Protein AF-A0A8D8NZE2-F1 (afdb_monomer_lite)

pLDDT: mean 81.77, std 10.82, range [38.44, 94.19]

Secondary structure (DSSP, 8-state):
-HHHHHHHGGGHHHHHHHHHHHHHHHHTHHHHHHHHHHHHTS-TT--SHHHHHHHHHHHHHHHHHHHHT-HHHHHHHHHHHHHHHHHHHHHHHH--TTHHHHHHHHHT--

Foldseek 3Di:
DVVVCVVCVVVVVVVLVVVLVVLLVVLCVLVVVLVVLVVVLECPPPDLCVLLVQLVVLVVQLVVCVVVVPVSSNVSSVSSNVSSVVSLVSSLVSHDDPVNVVSCVVNVND

InterPro domains:
  IPR004316 Sugar transporter SWEET repeat [PF03083] (14-95)

Sequence (110 aa):
MEALAVTLEPYKDRIGMSAAIITVVQFFSGVFVINDIRKRGSTEGFSAGPFLGGSVFCLLNIQFGQMLRDDAMIQVNFIGLALNIVYVCAFYLFTVGAAKTKVWGQIGVA

Structure (mmCIF, N/CA/C/O backbone):
data_AF-A0A8D8NZE2-F1
#
_entry.id   AF-A0A8D8NZE2-F1
#
loop_
_atom_site.group_PDB
_atom_site.id
_atom_site.type_symbol
_atom_site.label_atom_id
_atom_site.label_alt_id
_atom_site.label_comp_id
_atom_site.label_asym_id
_atom_site.label_entity_id
_atom_site.label_seq_id
_atom_site.pdbx_PDB_ins_code
_atom_site.Cartn_x
_atom_site.Cartn_y
_atom_site.Cartn_z
_atom_site.occupancy
_atom_site.B_iso_or_equiv
_atom_site.auth_seq_id
_atom_site.auth_comp_id
_atom_site.auth_asym_id
_atom_site.auth_atom_id
_atom_site.pdbx_PDB_model_num
ATOM 1 N N . MET A 1 1 ? 30.054 1.857 -6.993 1.00 59.56 1 MET A N 1
ATOM 2 C CA . MET A 1 1 ? 28.703 1.882 -7.597 1.00 59.56 1 MET A CA 1
ATOM 3 C C . MET A 1 1 ? 28.759 1.831 -9.119 1.00 59.56 1 MET A C 1
ATOM 5 O O . MET A 1 1 ? 28.011 1.050 -9.684 1.00 59.56 1 MET A O 1
ATOM 9 N N . GLU A 1 2 ? 29.675 2.548 -9.779 1.00 69.56 2 GLU A N 1
ATOM 10 C CA . GLU A 1 2 ? 29.776 2.536 -11.252 1.00 69.56 2 GLU A CA 1
ATOM 11 C C . GLU A 1 2 ? 30.068 1.161 -11.870 1.00 69.56 2 GLU A C 1
ATOM 13 O O . GLU A 1 2 ? 29.389 0.770 -12.810 1.00 69.56 2 GLU A O 1
ATOM 18 N N . ALA A 1 3 ? 30.988 0.371 -11.303 1.00 77.56 3 ALA A N 1
ATOM 19 C CA . ALA A 1 3 ? 31.287 -0.973 -11.819 1.00 77.56 3 ALA A CA 1
ATOM 20 C C . ALA A 1 3 ? 30.062 -1.914 -11.819 1.00 77.56 3 ALA A C 1
ATOM 22 O O . ALA A 1 3 ? 29.913 -2.751 -12.706 1.00 77.56 3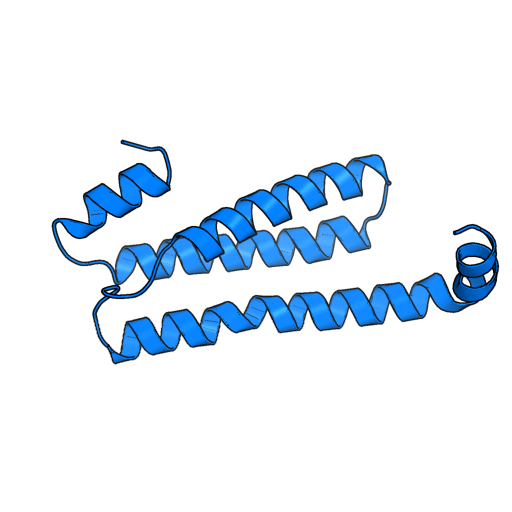 ALA A O 1
ATOM 23 N N . LEU A 1 4 ? 29.157 -1.752 -10.845 1.00 76.44 4 LEU A N 1
ATOM 24 C CA . LEU A 1 4 ? 27.895 -2.491 -10.804 1.00 76.44 4 LEU A CA 1
ATOM 25 C C . LEU A 1 4 ? 26.910 -1.933 -11.831 1.00 76.44 4 LEU A C 1
ATOM 27 O O . LEU A 1 4 ? 26.324 -2.711 -12.571 1.00 76.44 4 LEU A O 1
ATOM 31 N N . ALA A 1 5 ? 26.769 -0.610 -11.937 1.00 75.75 5 ALA A N 1
ATOM 32 C CA . ALA A 1 5 ? 25.891 0.000 -12.933 1.00 75.75 5 ALA A CA 1
ATOM 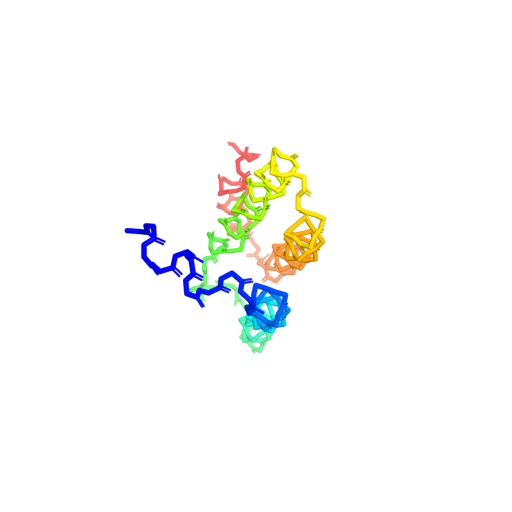33 C C . ALA A 1 5 ? 26.231 -0.476 -14.355 1.00 75.75 5 ALA A C 1
ATOM 35 O O . ALA A 1 5 ? 25.347 -0.987 -15.031 1.00 75.75 5 ALA A O 1
ATOM 36 N N . VAL A 1 6 ? 27.511 -0.448 -14.743 1.00 79.12 6 VAL A N 1
ATOM 37 C CA . VAL A 1 6 ? 27.987 -0.923 -16.059 1.00 79.12 6 VAL A CA 1
ATOM 38 C C . VAL A 1 6 ? 27.697 -2.414 -16.274 1.00 79.12 6 VAL A C 1
ATOM 40 O O . VAL A 1 6 ? 27.344 -2.837 -17.371 1.00 79.12 6 VAL A O 1
ATOM 43 N N . THR A 1 7 ? 27.811 -3.231 -15.223 1.00 81.56 7 THR A N 1
ATOM 44 C CA . THR A 1 7 ? 27.567 -4.680 -15.319 1.00 81.56 7 THR A CA 1
ATOM 45 C C . THR A 1 7 ? 26.072 -5.016 -15.412 1.00 81.56 7 THR A C 1
ATOM 47 O O . THR A 1 7 ? 25.696 -5.979 -16.080 1.00 81.56 7 THR A O 1
ATOM 50 N N . LEU A 1 8 ? 25.207 -4.246 -14.741 1.00 80.25 8 LEU A N 1
ATOM 51 C CA . LEU A 1 8 ? 23.757 -4.477 -14.705 1.00 80.25 8 LEU A CA 1
ATOM 52 C C . LEU A 1 8 ? 22.987 -3.731 -15.804 1.00 80.25 8 LEU A C 1
ATOM 54 O O . LEU A 1 8 ? 21.841 -4.089 -16.075 1.00 80.25 8 LEU A O 1
ATOM 58 N N . GLU A 1 9 ? 23.600 -2.747 -16.458 1.00 80.38 9 GLU A N 1
ATOM 59 C CA . GLU A 1 9 ? 23.030 -1.991 -17.576 1.00 80.38 9 GLU A CA 1
ATOM 60 C C . GLU A 1 9 ? 22.384 -2.873 -18.663 1.00 80.38 9 GLU A C 1
ATOM 62 O O . GLU A 1 9 ? 21.214 -2.637 -18.972 1.00 80.38 9 GLU A O 1
ATOM 67 N N . PRO A 1 10 ? 23.019 -3.956 -19.167 1.00 85.38 10 PRO A N 1
ATOM 68 C CA . PRO A 1 10 ? 22.387 -4.835 -20.158 1.00 85.38 10 PRO A CA 1
ATOM 69 C C . PRO A 1 10 ? 21.179 -5.631 -19.631 1.00 85.38 10 PRO A C 1
ATOM 71 O O . PRO A 1 10 ? 20.413 -6.183 -20.419 1.00 85.38 10 PRO A O 1
ATOM 74 N N . TYR A 1 11 ? 20.987 -5.709 -18.312 1.00 84.12 11 TYR A N 1
ATOM 75 C CA . TYR A 1 11 ? 19.892 -6.448 -17.672 1.00 84.12 11 TYR A CA 1
ATOM 76 C C . TYR A 1 11 ? 18.828 -5.538 -17.050 1.00 84.12 11 TYR A C 1
ATOM 78 O O . TYR A 1 11 ? 17.880 -6.046 -16.441 1.00 84.12 11 TYR A O 1
ATOM 86 N N . LYS A 1 12 ? 18.961 -4.215 -17.205 1.00 80.12 12 LYS A N 1
ATOM 87 C CA . LYS A 1 12 ? 18.129 -3.197 -16.554 1.00 80.12 12 LYS A CA 1
ATOM 88 C C . LYS A 1 12 ? 16.630 -3.470 -16.693 1.00 80.12 12 LYS A C 1
ATOM 90 O O . LYS A 1 12 ? 15.924 -3.458 -15.688 1.00 80.12 12 LYS A O 1
ATOM 95 N N . ASP A 1 13 ? 16.161 -3.811 -17.891 1.00 81.12 13 ASP A N 1
ATOM 96 C CA . ASP A 1 13 ? 14.734 -4.046 -18.145 1.00 81.12 13 ASP A CA 1
ATOM 97 C C . ASP A 1 13 ? 14.209 -5.308 -17.447 1.00 81.12 13 ASP A C 1
ATOM 99 O O . ASP A 1 13 ? 13.128 -5.307 -16.858 1.00 81.12 13 ASP A O 1
ATOM 103 N N . ARG A 1 14 ? 14.993 -6.397 -17.454 1.00 83.25 14 ARG A N 1
ATOM 104 C CA . ARG A 1 14 ? 14.607 -7.654 -16.788 1.00 83.25 14 ARG A CA 1
ATOM 105 C C . ARG A 1 14 ? 14.569 -7.486 -15.277 1.00 83.25 14 ARG A C 1
ATOM 107 O O . ARG A 1 14 ? 13.653 -7.983 -14.623 1.00 83.25 14 ARG A O 1
ATOM 114 N N . ILE A 1 15 ? 15.553 -6.776 -14.734 1.00 85.88 15 ILE A N 1
ATOM 115 C CA . ILE A 1 15 ? 15.639 -6.503 -13.302 1.00 85.88 15 ILE A CA 1
ATOM 116 C C . ILE A 1 15 ? 14.492 -5.585 -12.890 1.00 85.88 15 ILE A C 1
ATOM 118 O O . ILE A 1 15 ? 13.777 -5.927 -11.952 1.00 85.88 15 ILE A O 1
ATOM 122 N N . GLY A 1 16 ? 14.253 -4.499 -13.631 1.00 82.62 16 GLY A N 1
ATOM 123 C CA . GLY A 1 16 ? 13.133 -3.587 -13.403 1.00 82.62 16 GLY A CA 1
ATOM 124 C C . GLY A 1 16 ? 11.786 -4.309 -13.418 1.00 82.62 16 GLY A C 1
ATOM 125 O O . GLY A 1 16 ? 11.004 -4.164 -12.481 1.00 82.62 16 GLY A O 1
ATOM 126 N N . MET A 1 17 ? 11.548 -5.177 -14.407 1.00 82.81 17 MET A N 1
ATOM 127 C CA . MET A 1 17 ? 10.315 -5.964 -14.480 1.00 82.81 17 MET A CA 1
ATOM 128 C C . MET A 1 17 ? 10.183 -6.954 -13.316 1.00 82.81 17 MET A C 1
ATOM 130 O O . MET A 1 17 ? 9.118 -7.056 -12.710 1.00 82.81 17 MET A O 1
ATOM 134 N N . SER A 1 18 ? 11.257 -7.662 -12.957 1.00 86.69 18 SER A N 1
ATOM 135 C CA . SER A 1 18 ? 11.232 -8.587 -11.816 1.00 86.69 18 SER A CA 1
ATOM 136 C C . SER A 1 18 ? 10.979 -7.862 -10.489 1.00 86.69 18 SER A C 1
ATOM 138 O O . SER A 1 18 ? 10.136 -8.296 -9.703 1.00 86.69 18 SER A O 1
ATOM 140 N N . ALA A 1 19 ? 11.630 -6.717 -10.273 1.00 86.31 19 ALA A N 1
ATOM 141 C CA . ALA A 1 19 ? 11.436 -5.871 -9.106 1.00 86.31 19 ALA A CA 1
ATOM 142 C C . ALA A 1 19 ? 10.003 -5.330 -9.042 1.00 86.31 19 ALA A C 1
ATOM 144 O O . ALA A 1 19 ? 9.385 -5.382 -7.978 1.00 86.31 19 ALA A O 1
ATOM 145 N N . ALA A 1 20 ? 9.443 -4.885 -10.171 1.00 83.38 20 ALA A N 1
ATOM 146 C CA . ALA A 1 20 ? 8.054 -4.448 -10.264 1.00 83.38 20 ALA A CA 1
ATOM 147 C C . ALA A 1 20 ? 7.083 -5.567 -9.855 1.00 83.38 20 ALA A C 1
ATOM 149 O O . ALA A 1 20 ? 6.239 -5.356 -8.984 1.00 83.38 20 ALA A O 1
ATOM 150 N N . ILE A 1 21 ? 7.241 -6.773 -10.414 1.00 86.69 21 ILE A N 1
ATOM 151 C CA . ILE A 1 21 ? 6.389 -7.930 -10.093 1.00 86.69 21 ILE A CA 1
ATOM 152 C C . ILE A 1 21 ? 6.478 -8.273 -8.603 1.00 86.69 21 ILE A C 1
ATOM 154 O O . ILE A 1 21 ? 5.449 -8.394 -7.938 1.00 86.69 21 ILE A O 1
ATOM 158 N N . ILE A 1 22 ? 7.694 -8.392 -8.063 1.00 89.75 22 ILE A N 1
ATOM 159 C CA . ILE A 1 22 ? 7.907 -8.712 -6.646 1.00 89.75 22 ILE A CA 1
ATOM 160 C C . ILE A 1 22 ? 7.277 -7.639 -5.756 1.00 89.75 22 ILE A C 1
ATOM 162 O O . ILE A 1 22 ? 6.619 -7.972 -4.775 1.00 89.75 22 ILE A O 1
ATOM 166 N N . THR A 1 23 ? 7.417 -6.363 -6.116 1.00 87.62 23 THR A N 1
ATOM 167 C CA . THR A 1 23 ? 6.848 -5.244 -5.353 1.00 87.62 23 THR A CA 1
ATOM 168 C C . THR A 1 23 ? 5.322 -5.290 -5.347 1.00 87.62 23 THR A C 1
ATOM 170 O O . THR A 1 23 ? 4.704 -5.141 -4.294 1.00 87.62 23 THR A O 1
ATOM 173 N N . VAL A 1 24 ? 4.696 -5.572 -6.493 1.00 85.12 24 VAL A N 1
ATOM 174 C CA . VAL A 1 24 ? 3.238 -5.737 -6.571 1.00 85.12 24 VAL A CA 1
ATOM 175 C C . VAL A 1 24 ? 2.778 -6.910 -5.704 1.00 85.12 24 VAL A C 1
ATOM 177 O O . VAL A 1 24 ? 1.836 -6.754 -4.929 1.00 85.12 24 VAL A O 1
ATOM 180 N N . VAL A 1 25 ? 3.463 -8.058 -5.761 1.00 89.19 25 VAL A N 1
ATOM 181 C CA . VAL A 1 25 ? 3.157 -9.211 -4.893 1.00 89.19 25 VAL A CA 1
ATOM 182 C C . VAL A 1 25 ? 3.336 -8.854 -3.415 1.00 89.19 25 VAL A C 1
ATOM 184 O O . VAL A 1 25 ? 2.483 -9.190 -2.592 1.00 89.19 25 VAL A O 1
ATOM 187 N N . GLN A 1 26 ? 4.391 -8.116 -3.069 1.00 87.94 26 GLN A N 1
ATOM 188 C CA . GLN A 1 26 ? 4.644 -7.648 -1.708 1.00 87.94 26 GLN A CA 1
ATOM 189 C C . GLN A 1 26 ? 3.491 -6.773 -1.193 1.00 87.94 26 GLN A C 1
ATOM 191 O O . GLN A 1 26 ? 3.106 -6.907 -0.029 1.00 87.94 26 GLN A O 1
ATOM 196 N N . PHE A 1 27 ? 2.877 -5.930 -2.032 1.00 86.25 27 PHE A N 1
ATOM 197 C CA . PHE A 1 27 ? 1.721 -5.120 -1.624 1.00 86.25 27 PHE A CA 1
ATOM 198 C C . PHE A 1 27 ? 0.481 -5.952 -1.265 1.00 86.25 27 PHE A C 1
ATOM 200 O O . PHE A 1 27 ? -0.328 -5.508 -0.446 1.00 86.25 27 PHE A O 1
ATOM 207 N N . PHE A 1 28 ? 0.341 -7.178 -1.779 1.00 87.88 28 PHE A N 1
ATOM 208 C CA . PHE A 1 28 ? -0.734 -8.088 -1.360 1.00 87.88 28 PHE A CA 1
ATOM 209 C C . PHE A 1 28 ? -0.547 -8.643 0.055 1.00 87.88 28 PHE A C 1
ATOM 211 O O . PHE A 1 28 ? -1.510 -9.148 0.634 1.00 87.88 28 PHE A O 1
ATOM 218 N N . SER A 1 29 ? 0.637 -8.505 0.664 1.00 87.50 29 SER A N 1
ATOM 219 C CA . SER A 1 29 ? 0.855 -8.929 2.055 1.00 87.50 29 SER A CA 1
ATOM 220 C C . SER A 1 29 ? -0.136 -8.280 3.038 1.00 87.50 29 SER A C 1
ATOM 222 O O . SER A 1 29 ? -0.572 -8.921 3.996 1.00 87.50 29 SER A O 1
ATOM 224 N N . GLY A 1 30 ? -0.581 -7.047 2.757 1.00 84.75 30 GLY A N 1
ATOM 225 C CA . GLY A 1 30 ? -1.587 -6.341 3.555 1.00 84.75 30 GLY A CA 1
ATOM 226 C C . GLY A 1 30 ? -2.951 -7.039 3.602 1.00 84.75 30 GLY A C 1
ATOM 227 O O . GLY A 1 30 ? -3.642 -6.950 4.618 1.00 84.75 30 GLY A O 1
ATOM 228 N N . VAL A 1 31 ? -3.314 -7.818 2.574 1.00 87.81 31 VAL A N 1
ATOM 229 C CA . VAL A 1 31 ? -4.557 -8.610 2.563 1.00 87.81 31 VAL A CA 1
ATOM 230 C C . VAL A 1 31 ? -4.564 -9.636 3.694 1.00 87.81 31 VAL A C 1
ATOM 232 O O . VAL A 1 31 ? -5.601 -9.830 4.329 1.00 87.81 31 VAL A O 1
ATOM 235 N N . PHE A 1 32 ? -3.424 -10.269 3.989 1.00 88.25 32 PHE A N 1
ATOM 236 C CA . PHE A 1 32 ? -3.337 -11.238 5.084 1.00 88.25 32 PHE A CA 1
ATOM 237 C C . PHE A 1 32 ? -3.609 -10.575 6.434 1.00 88.25 32 PHE A C 1
ATOM 239 O O . PHE A 1 32 ? -4.383 -11.109 7.227 1.00 88.25 32 PHE A O 1
ATOM 246 N N . VAL A 1 33 ? -3.065 -9.375 6.651 1.00 87.69 33 VAL A N 1
ATOM 247 C CA . VAL A 1 33 ? -3.289 -8.597 7.878 1.00 87.69 33 VAL A CA 1
ATOM 248 C C . VAL A 1 33 ? -4.762 -8.207 8.020 1.00 87.69 33 VAL A C 1
ATOM 250 O O . VAL A 1 33 ? -5.358 -8.426 9.074 1.00 87.69 33 VAL A O 1
ATOM 253 N N . ILE A 1 34 ? -5.388 -7.688 6.958 1.00 86.56 34 ILE A N 1
ATOM 254 C CA . ILE A 1 34 ? -6.819 -7.341 6.978 1.00 86.56 34 ILE A CA 1
ATOM 255 C C . ILE A 1 34 ? -7.694 -8.585 7.188 1.00 86.56 34 ILE A C 1
ATOM 257 O O . ILE A 1 34 ? -8.691 -8.522 7.908 1.00 86.56 34 ILE A O 1
ATOM 261 N N . ASN A 1 35 ? -7.334 -9.731 6.607 1.00 87.56 35 ASN A N 1
ATOM 262 C CA . ASN A 1 35 ? -8.071 -10.976 6.815 1.00 87.56 35 ASN A CA 1
ATOM 263 C C . ASN A 1 35 ? -7.959 -11.483 8.261 1.00 87.56 35 ASN A C 1
ATOM 265 O O . ASN A 1 35 ? -8.948 -11.983 8.797 1.00 87.56 35 ASN A O 1
ATOM 269 N N . ASP A 1 36 ? -6.805 -11.325 8.907 1.00 86.25 36 ASP A N 1
ATOM 270 C CA . ASP A 1 36 ? -6.637 -11.665 10.323 1.00 86.25 36 ASP A CA 1
ATOM 271 C C . ASP A 1 36 ? -7.429 -10.726 11.239 1.00 86.25 36 ASP A C 1
ATOM 273 O O . ASP A 1 36 ? -8.102 -11.197 12.160 1.00 86.25 36 ASP A O 1
ATOM 277 N N . ILE A 1 37 ? -7.450 -9.424 10.937 1.00 85.25 37 ILE A N 1
ATOM 278 C CA . ILE A 1 37 ? -8.321 -8.447 11.612 1.00 85.25 37 ILE A CA 1
ATOM 279 C C . ILE A 1 37 ? -9.792 -8.847 11.452 1.00 85.25 37 ILE A C 1
ATOM 281 O O . ILE A 1 37 ? -10.534 -8.891 12.433 1.00 85.25 37 ILE A O 1
ATOM 285 N N . ARG A 1 38 ? -10.213 -9.211 10.233 1.00 82.88 38 ARG A N 1
ATOM 286 C CA . ARG A 1 38 ? -11.584 -9.661 9.950 1.00 82.88 38 ARG A CA 1
ATOM 287 C C . ARG A 1 38 ? -11.948 -10.921 10.737 1.00 82.88 38 ARG A C 1
ATOM 289 O O . ARG A 1 38 ? -13.056 -10.998 11.255 1.00 82.88 38 ARG A O 1
ATOM 296 N N . LYS A 1 39 ? -11.040 -11.901 10.833 1.00 83.94 39 LYS A N 1
ATOM 297 C CA . LYS A 1 39 ? -11.254 -13.136 11.612 1.00 83.94 39 LYS A CA 1
ATOM 298 C C . LYS A 1 39 ? -11.341 -12.870 13.113 1.00 83.94 39 LYS A C 1
ATOM 300 O O . LYS A 1 39 ? -12.116 -13.536 13.791 1.00 83.94 39 LYS A O 1
ATOM 305 N N . ARG A 1 40 ? -10.555 -11.921 13.630 1.00 82.94 40 ARG A N 1
ATOM 306 C CA . ARG A 1 40 ? -10.608 -11.508 15.041 1.00 82.94 40 ARG A CA 1
ATOM 307 C C . ARG A 1 40 ? -11.806 -10.615 15.363 1.00 82.94 40 ARG A C 1
ATOM 309 O O . ARG A 1 40 ? -12.218 -10.577 16.515 1.00 82.94 40 ARG A O 1
ATOM 316 N N . GLY A 1 41 ? -12.346 -9.889 14.383 1.00 74.56 41 GLY A N 1
ATOM 317 C CA . GLY A 1 41 ? -13.449 -8.942 14.578 1.00 74.56 41 GLY A CA 1
ATOM 318 C C . GLY A 1 41 ? -13.066 -7.681 15.365 1.00 74.56 41 GLY A C 1
ATO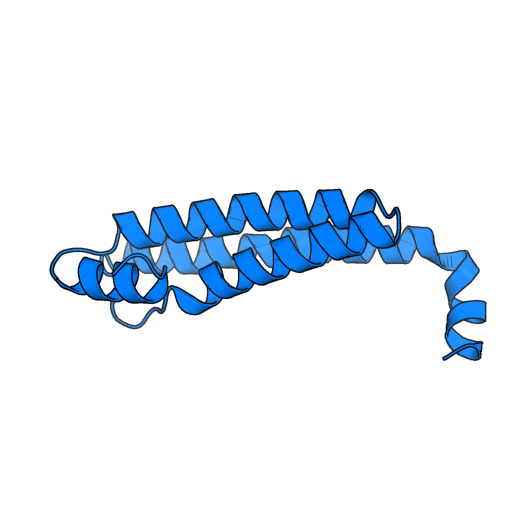M 319 O O . GLY A 1 41 ? -13.942 -6.913 15.749 1.00 74.56 41 GLY A O 1
ATOM 320 N N . SER A 1 42 ? -11.771 -7.467 15.614 1.00 72.19 42 SER A N 1
ATOM 321 C CA . SER A 1 42 ? -11.219 -6.308 16.319 1.00 72.19 42 SER A CA 1
ATOM 322 C C . SER A 1 42 ? -9.843 -5.961 15.749 1.00 72.19 42 SER A C 1
ATOM 324 O O . SER A 1 42 ? -9.084 -6.846 15.347 1.00 72.19 42 SER A O 1
ATOM 326 N N . THR A 1 43 ? -9.511 -4.670 15.733 1.00 75.62 43 THR A N 1
ATOM 327 C CA . THR A 1 43 ? -8.179 -4.155 15.370 1.00 75.62 43 THR A CA 1
ATOM 328 C C . THR A 1 43 ? -7.203 -4.112 16.547 1.00 75.62 43 THR A C 1
ATOM 330 O O . THR A 1 43 ? -6.072 -3.650 16.403 1.00 75.62 43 THR A O 1
ATOM 333 N N . GLU A 1 44 ? -7.601 -4.617 17.715 1.00 73.69 44 GLU A N 1
ATOM 334 C CA . GLU A 1 44 ? -6.761 -4.665 18.909 1.00 73.69 44 GLU A CA 1
ATOM 335 C C . GLU A 1 44 ? -5.484 -5.500 18.684 1.00 73.69 44 GLU A C 1
ATOM 337 O O . GLU A 1 44 ? -5.523 -6.652 18.245 1.00 73.69 44 GLU A O 1
ATOM 342 N N . GLY A 1 45 ? -4.328 -4.887 18.961 1.00 74.44 45 GLY A N 1
ATOM 343 C CA . GLY A 1 45 ? -3.003 -5.463 18.706 1.00 74.44 45 GLY A CA 1
ATOM 344 C C . GLY A 1 45 ? -2.431 -5.182 17.311 1.00 74.44 45 GLY A C 1
ATOM 345 O O . GLY A 1 45 ? -1.261 -5.475 17.078 1.00 74.44 45 GLY A O 1
ATOM 346 N N . PHE A 1 46 ? -3.200 -4.567 16.408 1.00 79.69 46 PHE A N 1
ATOM 347 C CA . PHE A 1 46 ? -2.710 -4.099 15.112 1.00 79.69 46 PHE A CA 1
ATOM 348 C C . PHE A 1 46 ? -2.597 -2.570 15.092 1.00 79.69 46 PHE A C 1
ATOM 350 O O . PHE A 1 46 ? -3.365 -1.857 15.734 1.00 79.69 46 PHE A O 1
ATOM 357 N N . SER A 1 47 ? -1.627 -2.051 14.340 1.00 79.12 47 SER A N 1
ATOM 358 C CA . SER A 1 47 ? -1.443 -0.611 14.134 1.00 79.12 47 SER A CA 1
ATOM 359 C C . SER A 1 47 ? -1.796 -0.246 12.697 1.00 79.12 47 SER A C 1
ATOM 361 O O . SER A 1 47 ? -1.440 -0.979 11.778 1.00 79.12 47 SER A O 1
ATOM 363 N N . ALA A 1 48 ? -2.433 0.910 12.493 1.00 78.69 48 ALA A N 1
ATOM 364 C CA . ALA A 1 48 ? -2.626 1.490 11.162 1.00 78.69 48 ALA A CA 1
ATOM 365 C C . ALA A 1 48 ? -1.319 2.060 10.570 1.00 78.69 48 ALA A C 1
ATOM 367 O O . ALA A 1 48 ? -1.240 2.328 9.371 1.00 78.69 48 ALA A O 1
ATOM 368 N N . GLY A 1 49 ? -0.285 2.231 11.405 1.00 81.50 49 GLY A N 1
ATOM 369 C CA . GLY A 1 49 ? 0.996 2.842 11.041 1.00 81.50 49 GLY A CA 1
ATOM 370 C C . GLY A 1 49 ? 1.667 2.246 9.797 1.00 81.50 49 GLY A C 1
ATOM 371 O O . GLY A 1 49 ? 2.067 3.021 8.936 1.00 81.50 49 GLY A O 1
ATOM 372 N N . PRO A 1 50 ? 1.759 0.913 9.634 1.00 85.75 50 PRO A N 1
ATOM 373 C CA . PRO A 1 50 ? 2.343 0.305 8.438 1.00 85.75 50 PRO A CA 1
ATOM 374 C C . PRO A 1 50 ? 1.597 0.642 7.139 1.00 85.75 50 PRO A C 1
ATOM 376 O O . PRO A 1 50 ? 2.239 0.891 6.125 1.00 85.75 50 PRO A O 1
ATOM 379 N N . PHE A 1 51 ? 0.262 0.712 7.162 1.00 86.44 51 PHE A N 1
ATOM 380 C CA . PHE A 1 51 ? -0.533 1.053 5.974 1.00 86.44 51 PHE A CA 1
ATOM 381 C C . PHE A 1 51 ? -0.440 2.545 5.625 1.00 86.44 51 PHE A C 1
ATOM 383 O O . PHE A 1 51 ? -0.329 2.919 4.456 1.00 86.44 51 PHE A O 1
ATOM 390 N N . LEU A 1 52 ? -0.430 3.413 6.641 1.00 87.06 52 LEU A N 1
ATOM 391 C CA . LEU A 1 52 ? -0.243 4.855 6.455 1.00 87.06 52 LEU A CA 1
ATOM 392 C C . LEU A 1 52 ? 1.180 5.181 5.994 1.00 87.06 52 LEU A C 1
ATOM 394 O O . LEU A 1 52 ? 1.362 5.901 5.016 1.00 87.06 52 LEU A O 1
ATOM 398 N N . GLY A 1 53 ? 2.185 4.590 6.640 1.00 88.44 53 GLY A N 1
ATOM 399 C CA . GLY A 1 53 ? 3.585 4.700 6.240 1.00 88.44 53 GLY A CA 1
ATOM 400 C C . GLY A 1 53 ? 3.813 4.171 4.825 1.00 88.44 53 GLY A C 1
ATOM 401 O O . GLY A 1 53 ? 4.469 4.838 4.031 1.00 88.44 53 GLY A O 1
ATOM 402 N N . GLY A 1 54 ? 3.197 3.037 4.473 1.00 88.75 54 GLY A N 1
ATOM 403 C CA . GLY A 1 54 ? 3.200 2.501 3.112 1.00 88.75 54 GLY A CA 1
ATOM 404 C C . GLY A 1 54 ? 2.576 3.459 2.094 1.00 88.75 54 GLY A C 1
ATOM 405 O O . GLY A 1 54 ? 3.142 3.658 1.022 1.00 88.75 54 GLY A O 1
ATOM 406 N N . SER A 1 55 ? 1.469 4.120 2.445 1.00 90.19 55 SER A N 1
ATOM 407 C CA . SER A 1 55 ? 0.827 5.134 1.592 1.00 90.19 55 SER A CA 1
ATOM 408 C C . SER A 1 55 ? 1.740 6.340 1.352 1.00 90.19 55 SER A C 1
ATOM 410 O O . SER A 1 55 ? 1.967 6.725 0.206 1.00 90.19 55 SER A O 1
ATOM 412 N N . VAL A 1 56 ? 2.313 6.910 2.418 1.00 92.19 56 VAL A N 1
ATOM 413 C CA . VAL A 1 56 ? 3.251 8.044 2.323 1.00 92.19 56 VAL A CA 1
ATOM 414 C C . VAL A 1 56 ? 4.489 7.653 1.519 1.00 92.19 56 VAL A C 1
ATOM 416 O O . VAL A 1 56 ? 4.927 8.402 0.650 1.00 92.19 56 VAL A O 1
ATOM 419 N N . PHE A 1 57 ? 5.028 6.459 1.754 1.00 92.19 57 PHE A N 1
ATOM 420 C CA . PHE A 1 57 ? 6.177 5.955 1.014 1.00 92.19 57 PHE A CA 1
ATOM 421 C C . PHE A 1 57 ? 5.874 5.801 -0.482 1.00 92.19 57 PHE A C 1
ATOM 423 O O . PHE A 1 57 ? 6.675 6.237 -1.309 1.00 92.19 57 PHE A O 1
ATOM 430 N N . CYS A 1 58 ? 4.712 5.251 -0.846 1.00 92.25 58 CYS A N 1
ATOM 431 C CA . CYS A 1 58 ? 4.296 5.156 -2.247 1.00 92.25 58 CYS A CA 1
ATOM 432 C C . CYS A 1 58 ? 4.145 6.547 -2.882 1.00 92.25 58 CYS A C 1
ATOM 434 O O . CYS A 1 58 ? 4.610 6.750 -4.000 1.00 92.25 58 CYS A O 1
ATOM 436 N N . LEU A 1 59 ? 3.571 7.526 -2.169 1.00 93.31 59 LEU A N 1
ATOM 437 C CA . LEU A 1 59 ? 3.461 8.913 -2.646 1.00 93.31 59 LEU A CA 1
ATOM 438 C C . LEU A 1 59 ? 4.830 9.541 -2.938 1.00 93.31 59 LEU A C 1
ATOM 440 O O . LEU A 1 59 ? 5.025 10.121 -4.007 1.00 93.31 59 LEU A O 1
ATOM 444 N N . LEU A 1 60 ? 5.789 9.382 -2.024 1.00 94.19 60 LEU A N 1
ATOM 445 C CA . LEU A 1 60 ? 7.155 9.876 -2.216 1.00 94.19 60 LEU A CA 1
ATOM 446 C C . LEU A 1 60 ? 7.832 9.211 -3.422 1.00 94.19 60 LEU A C 1
ATOM 448 O O . LEU A 1 60 ? 8.495 9.886 -4.207 1.00 94.19 60 LEU A O 1
ATOM 452 N N . ASN A 1 61 ? 7.634 7.904 -3.610 1.00 91.44 61 ASN A N 1
ATOM 453 C CA . ASN A 1 61 ? 8.204 7.179 -4.745 1.00 91.44 61 ASN A CA 1
ATOM 454 C C . ASN A 1 61 ? 7.539 7.536 -6.080 1.00 91.44 61 ASN A C 1
ATOM 456 O O . ASN A 1 61 ? 8.222 7.540 -7.098 1.00 91.44 61 ASN A O 1
ATOM 460 N N . ILE A 1 62 ? 6.248 7.881 -6.096 1.00 92.88 62 ILE A N 1
ATOM 461 C CA . ILE A 1 62 ? 5.592 8.435 -7.290 1.00 92.88 62 ILE A CA 1
ATOM 462 C C . ILE A 1 62 ? 6.250 9.764 -7.668 1.00 92.88 62 ILE A C 1
ATOM 464 O O . ILE A 1 62 ? 6.639 9.943 -8.821 1.00 92.88 62 ILE A O 1
ATOM 468 N N . GLN A 1 63 ? 6.429 10.670 -6.701 1.00 92.75 63 GLN A N 1
ATOM 469 C CA . GLN A 1 63 ? 7.083 11.957 -6.945 1.00 92.75 63 GLN A CA 1
ATOM 470 C C . GLN A 1 63 ? 8.528 11.767 -7.430 1.00 92.75 63 GLN A C 1
ATOM 472 O O . GLN A 1 63 ? 8.969 12.426 -8.371 1.00 92.75 63 GLN A O 1
ATOM 477 N N . PHE A 1 64 ? 9.255 10.824 -6.836 1.00 91.94 64 PHE A N 1
ATOM 478 C CA . PHE A 1 64 ? 10.610 10.485 -7.254 1.00 91.94 64 PHE A CA 1
ATOM 479 C C . PHE A 1 64 ? 10.656 9.868 -8.663 1.00 91.94 64 PHE A C 1
ATOM 481 O O . PHE A 1 64 ? 11.482 10.269 -9.482 1.00 91.94 64 PHE A O 1
ATOM 488 N N . GLY A 1 65 ? 9.726 8.967 -8.994 1.00 89.88 65 GLY A N 1
ATOM 489 C CA . GLY A 1 65 ? 9.580 8.397 -10.336 1.00 89.88 65 GLY A CA 1
ATOM 490 C C . GLY A 1 65 ? 9.288 9.465 -11.394 1.00 89.88 65 GLY A C 1
ATOM 491 O O . GLY A 1 65 ? 9.854 9.419 -12.484 1.00 89.88 65 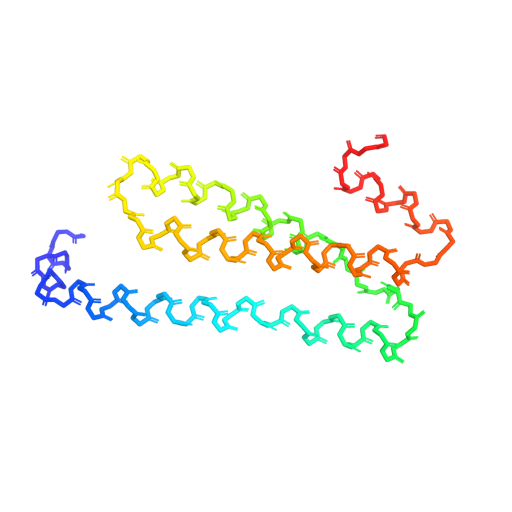GLY A O 1
ATOM 492 N N . GLN A 1 66 ? 8.498 10.491 -11.053 1.00 91.56 66 GLN A N 1
ATOM 493 C CA . GLN A 1 66 ? 8.279 11.653 -11.923 1.00 91.56 66 GLN A CA 1
ATOM 494 C C . GLN A 1 66 ? 9.566 12.450 -12.167 1.00 91.56 66 GLN A C 1
ATOM 496 O O . GLN A 1 66 ? 9.826 12.843 -13.305 1.00 91.56 66 GLN A O 1
ATOM 501 N N . MET A 1 67 ? 10.396 12.657 -11.137 1.00 92.31 67 MET A N 1
ATOM 502 C CA . MET A 1 67 ? 11.696 13.331 -11.285 1.00 92.31 67 MET A CA 1
ATOM 503 C C . MET A 1 67 ? 12.658 12.538 -12.180 1.00 92.31 67 MET A C 1
ATOM 505 O O . MET A 1 67 ? 13.398 13.133 -12.961 1.00 92.31 67 MET A O 1
ATOM 509 N N . LEU A 1 68 ? 12.623 11.205 -12.098 1.00 89.88 68 LEU A N 1
ATOM 510 C CA . LEU A 1 68 ? 13.443 10.308 -12.917 1.00 89.88 68 LEU A CA 1
ATOM 511 C C . LEU A 1 68 ? 12.857 10.006 -14.304 1.00 89.88 68 LEU A C 1
ATOM 513 O O . LEU A 1 68 ? 13.552 9.416 -15.130 1.00 89.88 68 LEU A O 1
ATOM 517 N N . ARG A 1 69 ? 11.609 10.418 -14.573 1.00 88.88 69 ARG A N 1
ATOM 518 C CA . ARG A 1 69 ? 10.839 10.053 -15.778 1.00 88.88 69 ARG A CA 1
ATOM 519 C C . ARG A 1 69 ? 10.760 8.530 -15.971 1.00 88.88 69 ARG A C 1
ATOM 521 O O . ARG A 1 69 ? 10.864 8.034 -17.090 1.00 88.88 69 ARG A O 1
ATOM 528 N N . ASP A 1 70 ? 10.605 7.804 -14.864 1.00 86.56 70 ASP A N 1
ATOM 529 C CA . ASP A 1 70 ? 10.452 6.349 -14.833 1.00 86.56 70 ASP A CA 1
ATOM 530 C C . ASP A 1 70 ? 8.970 5.986 -14.667 1.00 86.56 70 ASP A C 1
ATOM 532 O O . ASP A 1 70 ? 8.427 5.940 -13.557 1.00 86.56 70 ASP A O 1
ATOM 536 N N . ASP A 1 71 ? 8.307 5.734 -15.796 1.00 85.25 71 ASP A N 1
ATOM 537 C CA . ASP A 1 71 ? 6.882 5.401 -15.829 1.00 85.25 71 ASP A CA 1
ATOM 538 C C . ASP A 1 71 ? 6.568 4.084 -15.101 1.00 85.25 71 ASP A C 1
ATOM 540 O O . ASP A 1 71 ? 5.504 3.956 -14.489 1.00 85.25 71 ASP A O 1
ATOM 544 N N . ALA A 1 72 ? 7.495 3.120 -15.097 1.00 84.81 72 ALA A N 1
ATOM 545 C CA . ALA A 1 72 ? 7.297 1.841 -14.418 1.00 84.81 72 ALA A CA 1
ATOM 546 C C . ALA A 1 72 ? 7.268 2.032 -12.896 1.00 84.81 72 ALA A C 1
ATOM 548 O O . ALA A 1 72 ? 6.392 1.493 -12.210 1.00 84.81 72 ALA A O 1
ATOM 549 N N . MET A 1 73 ? 8.176 2.855 -12.365 1.00 85.31 73 MET A N 1
ATOM 550 C CA . MET A 1 73 ? 8.207 3.195 -10.942 1.00 85.31 73 MET A CA 1
ATOM 551 C C . MET A 1 73 ? 6.932 3.924 -10.501 1.00 85.31 73 MET A C 1
ATOM 553 O O . MET A 1 73 ? 6.384 3.614 -9.436 1.00 85.31 73 MET A O 1
ATOM 557 N N . ILE A 1 74 ? 6.431 4.846 -11.328 1.00 89.75 74 ILE A N 1
ATOM 558 C CA . ILE A 1 74 ? 5.174 5.563 -11.075 1.00 89.75 74 ILE A CA 1
ATOM 559 C C . ILE A 1 74 ? 4.002 4.578 -11.032 1.00 89.75 74 ILE A C 1
ATOM 561 O O . ILE A 1 74 ? 3.240 4.583 -10.065 1.00 89.75 74 ILE A O 1
ATOM 565 N N . GLN A 1 75 ? 3.868 3.707 -12.036 1.00 88.44 75 GLN A N 1
ATOM 566 C CA . GLN A 1 75 ? 2.753 2.760 -12.130 1.00 88.44 75 GLN A CA 1
ATOM 567 C C . GLN A 1 75 ? 2.713 1.783 -10.950 1.00 88.44 75 GLN A C 1
ATOM 569 O O . GLN A 1 75 ? 1.658 1.596 -10.338 1.00 88.44 75 GLN A O 1
ATOM 574 N N . VAL A 1 76 ? 3.856 1.192 -10.588 1.00 89.62 76 VAL A N 1
ATOM 575 C CA . VAL A 1 76 ? 3.939 0.231 -9.475 1.00 89.62 76 VAL A CA 1
ATOM 576 C C . VAL A 1 76 ? 3.559 0.892 -8.151 1.00 89.62 76 VAL A C 1
ATOM 578 O O . VAL A 1 76 ? 2.751 0.345 -7.396 1.00 89.62 76 VAL A O 1
ATOM 581 N N . ASN A 1 77 ? 4.090 2.086 -7.873 1.00 92.69 77 ASN A N 1
ATOM 582 C CA . ASN A 1 77 ? 3.783 2.795 -6.631 1.00 92.69 77 ASN A CA 1
ATOM 583 C C . ASN A 1 77 ? 2.361 3.366 -6.616 1.00 92.69 77 ASN A C 1
ATOM 585 O O . ASN A 1 77 ? 1.765 3.454 -5.546 1.00 92.69 77 ASN A O 1
ATOM 589 N N . PHE A 1 78 ? 1.775 3.689 -7.769 1.00 92.69 78 PHE A N 1
ATOM 590 C CA . PHE A 1 78 ? 0.371 4.090 -7.855 1.00 92.69 78 PHE A CA 1
ATOM 591 C C . PHE A 1 78 ? -0.575 2.946 -7.465 1.00 92.69 78 PHE A C 1
ATOM 593 O O . PHE A 1 78 ? -1.494 3.143 -6.667 1.00 92.69 78 PHE A O 1
ATOM 600 N N . ILE A 1 79 ? -0.308 1.728 -7.949 1.00 91.25 79 ILE A N 1
ATOM 601 C CA . ILE A 1 79 ? -1.043 0.521 -7.533 1.00 91.25 79 ILE A CA 1
ATOM 602 C C . ILE A 1 79 ? -0.847 0.270 -6.031 1.00 91.25 79 ILE A C 1
ATOM 604 O O . ILE A 1 79 ? -1.815 0.017 -5.310 1.00 91.25 79 ILE A O 1
ATOM 608 N N . GLY A 1 80 ? 0.392 0.392 -5.544 1.00 91.25 80 GLY A N 1
ATOM 609 C CA . GLY A 1 80 ? 0.717 0.266 -4.122 1.00 91.25 80 GLY A CA 1
ATOM 610 C C . GLY A 1 80 ? -0.021 1.269 -3.241 1.00 91.25 80 GLY A C 1
ATOM 611 O O . GLY A 1 80 ? -0.553 0.899 -2.194 1.00 91.25 80 GLY A O 1
ATOM 612 N N . LEU A 1 81 ? -0.114 2.523 -3.680 1.00 93.38 81 LEU A N 1
ATOM 613 C CA . LEU A 1 81 ? -0.852 3.572 -2.990 1.00 93.38 81 LEU A CA 1
ATOM 614 C C . LEU A 1 81 ? -2.345 3.241 -2.912 1.00 93.38 81 LEU A C 1
ATOM 616 O O . LEU A 1 81 ? -2.924 3.300 -1.829 1.00 93.38 81 LEU A O 1
ATOM 620 N N . ALA A 1 82 ? -2.955 2.844 -4.032 1.00 92.56 82 ALA A N 1
ATOM 621 C CA . ALA A 1 82 ? -4.365 2.466 -4.068 1.00 92.56 82 ALA A CA 1
ATOM 622 C C . ALA A 1 82 ? -4.665 1.302 -3.106 1.00 92.56 82 ALA A C 1
ATOM 624 O O . ALA A 1 82 ? -5.623 1.371 -2.333 1.00 92.56 82 ALA A O 1
ATOM 625 N N . LEU A 1 83 ? -3.813 0.271 -3.087 1.00 91.00 83 LEU A N 1
ATOM 626 C CA . LEU A 1 83 ? -3.944 -0.858 -2.162 1.00 91.00 83 LEU A CA 1
ATOM 627 C C . LEU A 1 83 ? -3.798 -0.430 -0.698 1.00 91.00 83 LEU A C 1
ATOM 629 O O . LEU A 1 83 ? -4.624 -0.811 0.131 1.00 91.00 83 LEU A O 1
ATOM 633 N N . ASN A 1 84 ? -2.797 0.393 -0.371 1.00 90.25 84 ASN A N 1
ATOM 634 C CA . ASN A 1 84 ? -2.611 0.866 1.000 1.00 90.25 84 ASN A CA 1
ATOM 635 C C . ASN A 1 84 ? -3.787 1.729 1.482 1.00 90.25 84 ASN A C 1
ATOM 637 O O . ASN A 1 84 ? -4.220 1.560 2.620 1.00 90.25 84 ASN A O 1
ATOM 641 N N . ILE A 1 85 ? -4.371 2.571 0.622 1.00 89.44 85 ILE A N 1
ATOM 642 C CA . ILE A 1 85 ? -5.589 3.330 0.948 1.00 89.44 85 ILE A CA 1
ATOM 643 C C . ILE A 1 85 ? -6.753 2.377 1.246 1.00 89.44 85 ILE A C 1
ATOM 645 O O . ILE A 1 85 ? -7.429 2.540 2.262 1.00 89.44 85 ILE A O 1
ATOM 649 N N . VAL A 1 86 ? -6.955 1.341 0.424 1.00 90.75 86 VAL A N 1
ATOM 650 C CA . VAL A 1 86 ? -7.984 0.317 0.677 1.00 90.75 86 VAL A CA 1
ATOM 651 C C . VAL A 1 86 ? -7.747 -0.382 2.019 1.00 90.75 86 VAL A C 1
ATOM 653 O O . VAL A 1 86 ? -8.704 -0.593 2.766 1.00 90.75 86 VAL A O 1
ATOM 656 N N . TYR A 1 87 ? -6.496 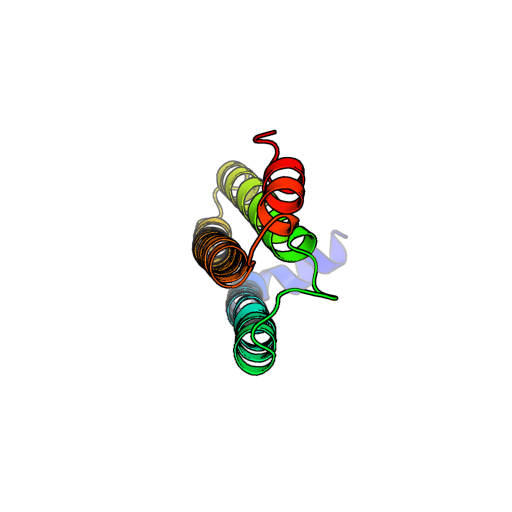-0.693 2.373 1.00 88.62 87 TYR A N 1
ATOM 657 C CA . TYR A 1 87 ? -6.169 -1.286 3.673 1.00 88.62 87 TYR A CA 1
ATOM 658 C C . TYR A 1 87 ? -6.451 -0.340 4.839 1.00 88.62 87 TYR A C 1
ATOM 660 O O . TYR A 1 87 ? -7.025 -0.781 5.832 1.00 88.62 87 TYR A O 1
ATOM 668 N N . VAL A 1 88 ? -6.126 0.950 4.719 1.00 87.44 88 VAL A N 1
ATOM 669 C CA . VAL A 1 88 ? -6.474 1.959 5.733 1.00 87.44 88 VAL A CA 1
ATOM 670 C C . VAL A 1 88 ? -7.993 2.049 5.901 1.00 87.44 88 VAL A C 1
ATOM 672 O O . VAL A 1 88 ? -8.487 2.016 7.030 1.00 87.44 88 VAL A O 1
ATOM 675 N N . CYS A 1 89 ? -8.753 2.091 4.803 1.00 85.75 89 CYS A N 1
ATOM 676 C CA . CYS A 1 89 ? -10.215 2.110 4.846 1.00 85.75 89 CYS A CA 1
ATOM 677 C C . CYS A 1 89 ? -10.789 0.842 5.494 1.00 85.75 89 CYS A C 1
ATOM 679 O O . CYS A 1 89 ? -11.646 0.934 6.374 1.00 85.75 89 CYS A O 1
ATOM 681 N N . ALA A 1 90 ? -10.305 -0.341 5.109 1.00 86.00 90 ALA A N 1
ATOM 682 C CA . ALA A 1 90 ? -10.734 -1.605 5.701 1.00 86.00 90 ALA A CA 1
ATOM 683 C C . ALA A 1 90 ? -10.400 -1.662 7.201 1.00 86.00 90 ALA A C 1
ATOM 685 O O . ALA A 1 90 ? -11.264 -1.995 8.011 1.00 86.00 90 ALA A O 1
ATOM 686 N N . PHE A 1 91 ? -9.185 -1.264 7.587 1.00 84.38 91 PHE A N 1
ATOM 687 C CA . PHE A 1 91 ? -8.763 -1.174 8.985 1.00 84.38 91 PHE A CA 1
ATOM 688 C C . PHE A 1 91 ? -9.687 -0.252 9.792 1.00 84.38 91 PHE A C 1
ATOM 690 O O . PHE A 1 91 ? -10.103 -0.591 10.901 1.00 84.38 91 PHE A O 1
ATOM 697 N N . TYR A 1 92 ? -10.067 0.892 9.222 1.00 79.88 92 TYR A N 1
ATOM 698 C CA . TYR A 1 92 ? -10.987 1.832 9.855 1.00 79.88 92 TYR A CA 1
ATOM 699 C C . TYR A 1 92 ? -12.395 1.248 10.050 1.00 79.88 92 TYR A C 1
ATOM 701 O O . TYR A 1 92 ? -12.995 1.440 11.108 1.00 79.88 92 TYR A O 1
ATOM 709 N N . LEU A 1 93 ? -12.915 0.506 9.066 1.00 80.94 93 LEU A N 1
ATOM 710 C CA . LEU A 1 93 ? -14.235 -0.131 9.151 1.00 80.94 93 LEU A CA 1
ATOM 711 C C . LEU A 1 93 ? -14.297 -1.212 10.238 1.00 80.94 93 LEU A C 1
ATOM 713 O O . LEU A 1 93 ? -15.297 -1.295 10.949 1.00 80.94 93 LEU A O 1
ATOM 717 N N . PHE A 1 94 ? -13.232 -2.001 10.399 1.00 76.81 94 PHE A N 1
ATOM 718 C CA . PHE A 1 94 ? -13.142 -3.024 11.451 1.00 76.81 94 PHE A CA 1
ATOM 719 C C . PHE A 1 94 ? -12.772 -2.460 12.831 1.00 76.81 94 PHE A C 1
ATOM 721 O O . PHE A 1 94 ? -12.876 -3.167 13.831 1.00 76.81 94 PHE A O 1
ATOM 728 N N . THR A 1 95 ? -12.358 -1.193 12.917 1.00 72.50 95 THR A N 1
ATOM 729 C CA . THR A 1 95 ? -12.097 -0.536 14.202 1.00 72.50 95 THR A CA 1
ATOM 730 C C . THR A 1 95 ? -13.420 -0.085 14.826 1.00 72.50 95 THR A C 1
ATOM 732 O O . THR A 1 95 ? -14.088 0.810 14.310 1.00 72.50 95 THR A O 1
ATOM 735 N N . VAL A 1 96 ? -13.814 -0.680 15.953 1.00 62.66 96 VAL A N 1
ATOM 736 C CA . VAL A 1 96 ? -15.075 -0.376 16.658 1.00 62.66 96 VAL A CA 1
ATOM 737 C C . VAL A 1 96 ? -14.823 0.558 17.857 1.00 62.66 96 VAL A C 1
ATOM 739 O O . VAL A 1 96 ? -13.835 0.417 18.572 1.00 62.66 96 VAL A O 1
ATOM 742 N N . GLY A 1 97 ? -15.728 1.513 18.106 1.00 62.53 97 GLY A N 1
ATOM 743 C CA . GLY A 1 97 ? -15.760 2.315 19.343 1.00 62.53 97 GLY A CA 1
ATOM 744 C C . GLY A 1 97 ? -14.688 3.414 19.475 1.00 62.53 97 GLY A C 1
ATOM 745 O O . GLY A 1 97 ? -14.245 3.994 18.484 1.00 62.53 97 GLY A O 1
ATOM 746 N N . ALA A 1 98 ? -14.280 3.719 20.716 1.00 54.12 98 ALA A N 1
ATOM 747 C CA . ALA A 1 98 ? -13.351 4.806 21.082 1.00 54.12 98 ALA A CA 1
ATOM 748 C C . ALA A 1 98 ? -11.935 4.677 20.476 1.00 54.12 98 ALA A C 1
ATOM 750 O O . ALA A 1 98 ? -11.187 5.654 20.418 1.00 54.12 98 ALA A O 1
ATOM 751 N N . ALA A 1 99 ? -11.574 3.495 19.964 1.00 59.97 99 ALA A N 1
ATOM 752 C CA . ALA A 1 99 ? -10.335 3.278 19.220 1.00 59.97 99 ALA A CA 1
ATOM 753 C C . ALA A 1 99 ? -10.309 4.033 17.877 1.00 59.97 99 ALA A C 1
ATOM 755 O O . ALA A 1 99 ? -9.226 4.366 17.391 1.00 59.97 99 ALA A O 1
ATOM 756 N N . LYS A 1 100 ? -11.478 4.383 17.312 1.00 61.78 100 LYS A N 1
ATOM 757 C CA . LYS A 1 100 ? -11.561 5.213 16.101 1.00 61.78 100 LYS A CA 1
ATOM 758 C C . LYS A 1 100 ? -10.854 6.549 16.296 1.00 61.78 100 LYS A C 1
ATOM 760 O O . LYS A 1 100 ? -10.080 6.935 15.431 1.00 61.78 100 LYS A O 1
ATOM 765 N N . THR A 1 101 ? -11.043 7.221 17.433 1.00 59.28 101 THR A N 1
ATOM 766 C CA . THR A 1 101 ? -10.428 8.531 17.722 1.00 59.28 101 THR A CA 1
ATOM 767 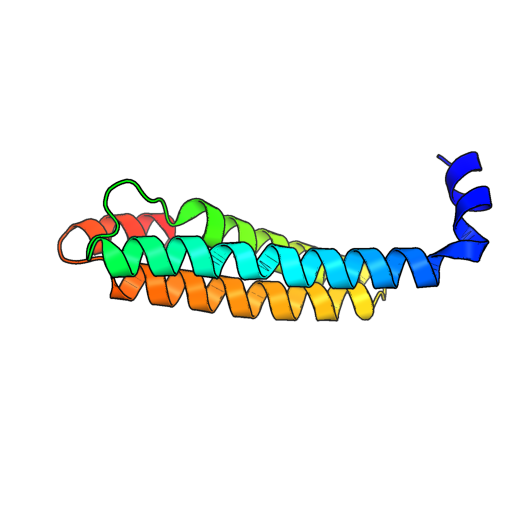C C . THR A 1 101 ? -8.898 8.463 17.738 1.00 59.28 101 THR A C 1
ATOM 769 O O . THR A 1 101 ? -8.228 9.379 17.270 1.00 59.28 101 THR A O 1
ATOM 772 N N . LYS A 1 102 ? -8.323 7.341 18.193 1.00 63.06 102 LYS A N 1
ATOM 773 C CA . LYS A 1 102 ? -6.870 7.112 18.155 1.00 63.06 102 LYS A CA 1
ATOM 774 C C . LYS A 1 102 ? -6.361 6.925 16.722 1.00 63.06 102 LYS A C 1
ATOM 776 O O . LYS A 1 102 ? -5.302 7.441 16.381 1.00 63.06 102 LYS A O 1
ATOM 781 N N . VAL A 1 103 ? -7.139 6.245 15.878 1.00 64.12 103 VAL A N 1
ATOM 782 C CA . VAL A 1 103 ? -6.860 6.123 14.440 1.00 64.12 103 VAL A CA 1
ATOM 783 C C . VAL A 1 103 ? -6.985 7.485 13.740 1.00 64.12 103 VAL A C 1
ATOM 785 O O . VAL A 1 103 ? -6.118 7.814 12.942 1.00 64.12 103 VAL A O 1
ATOM 788 N N . TRP A 1 104 ? -7.970 8.324 14.089 1.00 61.47 104 TRP A N 1
ATOM 789 C CA . TRP A 1 104 ? -8.072 9.710 13.593 1.00 61.47 104 TRP A CA 1
ATOM 790 C C . TRP A 1 104 ? -6.821 10.538 13.920 1.00 61.47 104 TRP A C 1
ATOM 792 O O . TRP A 1 104 ? -6.302 11.221 13.039 1.00 61.47 104 TRP A O 1
ATOM 802 N N . GLY A 1 105 ? -6.280 10.405 15.137 1.00 60.66 105 GLY A N 1
ATOM 803 C CA . GLY A 1 105 ? -5.008 11.034 15.509 1.00 60.66 105 GLY A CA 1
ATOM 804 C C . GLY A 1 105 ? -3.807 10.503 14.720 1.00 60.66 105 GLY A C 1
ATOM 805 O O . GLY A 1 105 ? -2.932 11.274 14.345 1.00 60.66 105 GLY A O 1
ATOM 806 N N . GLN A 1 106 ? -3.773 9.207 14.394 1.00 63.91 106 GLN A N 1
ATOM 807 C CA . GLN A 1 106 ? -2.706 8.626 13.564 1.00 63.91 106 GLN A CA 1
ATOM 808 C C . GLN A 1 106 ? -2.804 9.010 12.081 1.00 63.91 106 GLN A C 1
ATOM 810 O O . GLN A 1 106 ? -1.779 9.083 11.409 1.00 63.91 106 GLN A O 1
ATOM 815 N N . ILE A 1 107 ? -4.015 9.253 11.571 1.00 64.38 107 ILE A N 1
ATOM 816 C CA . ILE A 1 107 ? -4.256 9.753 10.207 1.00 64.38 107 ILE A CA 1
ATOM 817 C C . ILE A 1 107 ? -4.002 11.278 10.133 1.00 64.38 107 ILE A C 1
ATOM 819 O O . ILE A 1 107 ? -3.883 11.828 9.042 1.00 64.38 107 ILE A O 1
ATOM 823 N N . GLY A 1 108 ? -3.843 11.957 11.278 1.00 60.53 108 GLY A N 1
ATOM 824 C CA . GLY A 1 108 ? -3.552 13.392 11.358 1.00 60.53 108 GLY A CA 1
ATOM 825 C C . GLY A 1 108 ? -4.786 14.287 11.228 1.00 60.53 108 GLY A C 1
ATOM 826 O O . GLY A 1 108 ? -4.660 15.443 10.838 1.00 60.53 108 GLY A O 1
ATOM 827 N N . VAL A 1 109 ? -5.977 13.756 11.519 1.00 54.53 109 VAL A N 1
ATOM 828 C CA . VAL A 1 109 ? -7.261 14.473 11.392 1.00 54.53 109 VAL A CA 1
ATOM 829 C C . VAL A 1 109 ? -7.909 14.722 12.770 1.00 54.53 109 VAL A C 1
ATOM 831 O O . VAL A 1 109 ? -9.112 14.947 12.865 1.00 54.53 109 VAL A O 1
ATOM 834 N N . ALA A 1 110 ? -7.127 14.674 13.852 1.00 38.44 110 ALA A N 1
ATOM 835 C CA . ALA A 1 110 ? -7.554 15.010 15.214 1.00 38.44 110 ALA A CA 1
ATOM 836 C C . ALA A 1 110 ? -6.660 16.094 15.819 1.00 38.44 110 ALA A C 1
ATOM 838 O O . ALA A 1 110 ? -5.444 16.066 15.523 1.00 38.44 110 ALA A O 1
#

Radius of gyration: 17.41 Å; chains: 1; bounding box: 47×28×41 Å

Organism: Culex pipiens (NCBI:txid7175)